Protein AF-R9L3T5-F1 (afdb_monomer_lite)

Sequence (158 aa):
MSDYDNAIFRLATAQEAEPEDYTGEDGLLYCGSCRQPKEAYFPEGKVIFGRDRHPKECDCQRKRRETLEAADREHKHREEVERLKRKGFTDPAMREWNFDNDNGKCPQMEFAREYVEQWGHMKAENHGLLLWGNVGTGKVPDFRRGKRRVQGSKEQVR

Radius of gyration: 27.53 Å; chains: 1; bounding box: 60×40×72 Å

Foldseek 3Di:
DDPVVLVVQCVVFDDPQDPQWDQDPVRFIAHNPQRHTQKDADPPPDDDSNDRIGGDDDPVNVVVVVVVVVVVVVVVVVVVLLVVCVVQDPDPVCSPDDLVPDPCQAVCVVVVVVCVVCVVVCVVVVNDDQDDDDDPRCRDPPPDDDDDDDDDDDDDDD

pLDDT: mean 74.16, std 16.3, range [29.69, 93.94]

Structure (mmCIF, N/CA/C/O backbone):
data_AF-R9L3T5-F1
#
_entry.id   AF-R9L3T5-F1
#
loop_
_atom_site.group_PDB
_atom_site.id
_atom_site.type_symbol
_atom_site.label_atom_id
_atom_site.label_alt_id
_atom_site.label_comp_id
_atom_site.label_asym_id
_atom_site.label_entity_id
_atom_site.label_seq_id
_atom_site.pdbx_PDB_ins_code
_atom_site.Cartn_x
_atom_site.Cartn_y
_atom_site.Cartn_z
_atom_site.occupancy
_atom_site.B_iso_or_equiv
_atom_site.auth_seq_id
_atom_site.auth_comp_id
_atom_site.auth_asym_id
_atom_site.auth_atom_id
_atom_site.pdbx_PDB_model_num
ATOM 1 N N . MET A 1 1 ? -24.864 -26.884 19.976 1.00 53.78 1 MET A N 1
ATOM 2 C CA . MET A 1 1 ? -23.816 -25.972 19.462 1.00 53.78 1 MET A CA 1
ATOM 3 C C . MET A 1 1 ? -22.528 -26.374 20.150 1.00 53.78 1 MET A C 1
ATOM 5 O O . MET A 1 1 ? -22.585 -26.578 21.355 1.00 53.78 1 MET A O 1
ATOM 9 N N . SER A 1 2 ? -21.456 -26.643 19.403 1.00 66.38 2 SER A N 1
ATOM 10 C CA . SER A 1 2 ? -20.261 -27.286 19.963 1.00 66.38 2 SER A CA 1
ATOM 11 C C . SER A 1 2 ? -19.433 -26.301 20.796 1.00 66.38 2 SER A C 1
ATOM 13 O O . SER A 1 2 ? -19.389 -25.108 20.490 1.00 66.38 2 SER A O 1
ATOM 15 N N . ASP A 1 3 ? -18.746 -26.795 21.827 1.00 70.62 3 ASP A N 1
ATOM 16 C CA . ASP A 1 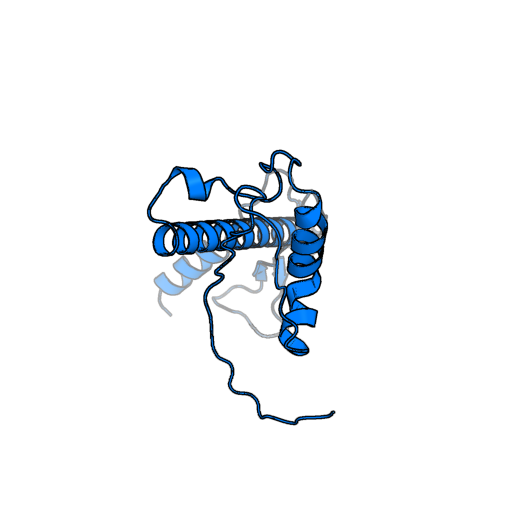3 ? -17.814 -25.988 22.630 1.00 70.62 3 ASP A CA 1
ATOM 17 C C . ASP A 1 3 ? -16.667 -25.405 21.783 1.00 70.62 3 ASP A C 1
ATOM 19 O O . ASP A 1 3 ? -16.136 -24.335 22.092 1.00 70.62 3 ASP A O 1
ATOM 23 N N . TYR A 1 4 ? -16.336 -26.067 20.669 1.00 71.38 4 TYR A N 1
ATOM 24 C CA . TYR A 1 4 ? -15.323 -25.634 19.708 1.00 71.38 4 TYR A CA 1
ATOM 25 C C . TYR A 1 4 ? -15.714 -24.348 18.976 1.00 71.38 4 TYR A C 1
ATOM 27 O O . TYR A 1 4 ? -14.884 -23.448 18.856 1.00 71.38 4 TYR A O 1
ATOM 35 N N . ASP A 1 5 ? -16.974 -24.212 18.552 1.00 66.31 5 ASP A N 1
ATOM 36 C CA . ASP A 1 5 ? -17.450 -22.995 17.877 1.00 66.31 5 ASP A CA 1
ATOM 37 C C . ASP A 1 5 ? -17.356 -21.776 18.809 1.00 66.31 5 ASP A C 1
ATOM 39 O O . ASP A 1 5 ? -16.982 -20.677 18.396 1.00 66.31 5 ASP A O 1
ATOM 43 N N . ASN A 1 6 ? -17.624 -21.985 20.102 1.00 69.44 6 ASN A N 1
ATOM 44 C CA . ASN A 1 6 ? -17.498 -20.949 21.124 1.00 69.44 6 ASN A CA 1
ATOM 45 C C . ASN A 1 6 ? -16.023 -20.585 21.385 1.00 69.44 6 ASN A C 1
ATOM 47 O O . ASN A 1 6 ? -15.687 -19.411 21.531 1.00 69.44 6 ASN A O 1
ATOM 51 N N . ALA A 1 7 ? -15.119 -21.569 21.392 1.00 70.81 7 ALA A N 1
ATOM 52 C CA . ALA A 1 7 ? -13.684 -21.346 21.570 1.00 70.81 7 ALA A CA 1
ATOM 53 C C . ALA A 1 7 ? -13.045 -20.573 20.401 1.00 70.81 7 ALA A C 1
ATOM 55 O O . ALA A 1 7 ? -12.296 -19.625 20.638 1.00 70.81 7 ALA A O 1
ATOM 56 N N . ILE A 1 8 ? -13.379 -20.919 19.152 1.00 72.44 8 ILE A N 1
ATOM 57 C CA . ILE A 1 8 ? -12.894 -20.204 17.961 1.00 72.44 8 ILE A CA 1
ATOM 58 C C . ILE A 1 8 ? -13.403 -18.764 17.955 1.00 72.44 8 ILE A C 1
ATOM 60 O O . ILE A 1 8 ? -12.622 -17.841 17.733 1.00 72.44 8 ILE A O 1
ATOM 64 N N . PHE A 1 9 ? -14.687 -18.554 18.265 1.00 65.31 9 PHE A N 1
ATOM 65 C CA . PHE A 1 9 ? -15.235 -17.207 18.371 1.00 65.31 9 PHE A CA 1
ATOM 66 C C . PHE A 1 9 ? -14.530 -16.411 19.472 1.00 65.31 9 PHE A C 1
ATOM 68 O O . PHE A 1 9 ? -14.145 -15.273 19.236 1.00 65.31 9 PHE A O 1
ATOM 75 N N . ARG A 1 10 ? -14.271 -16.998 20.648 1.00 64.38 10 ARG A N 1
ATOM 76 C CA . ARG A 1 10 ? -13.515 -16.334 21.724 1.00 64.38 10 ARG A CA 1
ATOM 77 C C . ARG A 1 10 ? -12.109 -15.931 21.291 1.00 64.38 10 ARG A C 1
ATOM 79 O O . ARG A 1 10 ? -11.730 -14.804 21.564 1.00 64.38 10 ARG A O 1
ATOM 86 N N . LEU A 1 11 ? -11.373 -16.799 20.602 1.00 66.00 11 LEU A N 1
ATOM 87 C CA . LEU A 1 11 ? -10.025 -16.488 20.112 1.00 66.00 11 LEU A CA 1
ATOM 88 C C . LEU A 1 11 ? -10.035 -15.410 19.022 1.00 66.00 11 LEU A C 1
ATOM 90 O O . LEU A 1 11 ? -9.182 -14.533 19.020 1.00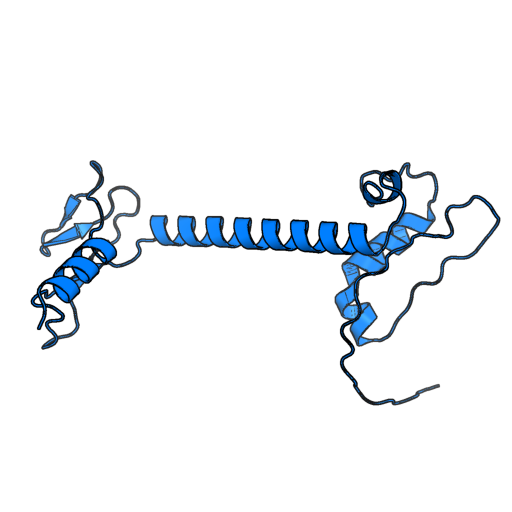 66.00 11 LEU A O 1
ATOM 94 N N . ALA A 1 12 ? -11.015 -15.449 18.119 1.00 61.16 12 ALA A N 1
ATOM 95 C CA . ALA A 1 12 ? -11.156 -14.469 17.044 1.00 61.16 12 ALA A CA 1
ATOM 96 C C . ALA A 1 12 ? -11.720 -13.115 17.513 1.00 61.16 12 ALA A C 1
ATOM 98 O O . ALA A 1 12 ? -11.576 -12.120 16.807 1.00 61.16 12 ALA A O 1
ATOM 99 N N . THR A 1 13 ? -12.391 -13.078 18.672 1.00 57.09 13 THR A N 1
ATOM 100 C CA . THR A 1 13 ? -13.065 -11.879 19.204 1.00 57.09 13 THR A CA 1
ATOM 101 C C . THR A 1 13 ? -12.495 -11.354 20.515 1.00 57.09 13 THR A C 1
ATOM 103 O O . THR A 1 13 ? -12.985 -10.351 21.026 1.00 57.09 13 THR A O 1
ATOM 106 N N . ALA A 1 14 ? -11.476 -12.000 21.079 1.00 58.41 14 ALA A N 1
ATOM 107 C CA . ALA A 1 14 ? -10.757 -11.471 22.225 1.00 58.41 14 ALA A CA 1
ATOM 108 C C . ALA A 1 14 ? -9.914 -10.279 21.764 1.00 58.41 14 ALA A C 1
ATOM 110 O O . ALA A 1 14 ? -8.813 -10.437 21.245 1.00 58.41 14 ALA A O 1
ATOM 111 N N . GLN A 1 15 ? -10.448 -9.076 21.938 1.00 59.38 15 GLN A N 1
ATOM 112 C CA . GLN A 1 15 ? -9.615 -7.887 21.968 1.00 59.38 15 GLN A CA 1
ATOM 113 C C . GLN A 1 15 ? -8.926 -7.869 23.330 1.00 59.38 15 GLN A C 1
ATOM 115 O O . GLN A 1 15 ? -9.588 -7.763 24.362 1.00 59.38 15 GLN A O 1
ATOM 120 N N . GLU A 1 16 ? -7.606 -8.052 23.329 1.00 60.12 16 GLU A N 1
ATOM 121 C CA . GLU A 1 16 ? -6.799 -7.850 24.527 1.00 60.12 16 GLU A CA 1
ATOM 122 C C . GLU A 1 16 ? -7.010 -6.404 24.983 1.00 60.12 16 GLU A C 1
ATOM 124 O O . GLU A 1 16 ? -6.838 -5.459 24.206 1.00 60.12 16 GLU A O 1
ATOM 129 N N . ALA A 1 17 ? -7.498 -6.249 26.214 1.00 61.22 17 ALA A N 1
ATOM 130 C CA . ALA A 1 17 ? -7.622 -4.945 26.835 1.00 61.22 17 ALA A CA 1
ATOM 131 C C . ALA A 1 17 ? -6.203 -4.426 27.061 1.00 61.22 17 ALA A C 1
ATOM 133 O O . ALA A 1 17 ? -5.448 -4.985 27.860 1.00 61.22 17 ALA A O 1
ATOM 134 N N . GLU A 1 18 ? -5.839 -3.388 26.319 1.00 71.81 18 GLU A N 1
ATOM 135 C CA . GLU A 1 18 ? -4.572 -2.703 26.526 1.00 71.81 18 GLU A CA 1
ATOM 136 C C . GLU A 1 18 ? -4.674 -1.896 27.832 1.00 71.81 18 GLU A C 1
ATOM 138 O O . GLU A 1 18 ? -5.768 -1.441 28.183 1.00 71.81 18 GLU A O 1
ATOM 143 N N . PRO A 1 19 ? -3.572 -1.669 28.568 1.00 69.94 19 PRO A N 1
ATOM 144 C CA . PRO A 1 19 ? -3.597 -0.974 29.865 1.00 69.94 19 PRO A CA 1
ATOM 145 C C . PRO A 1 19 ? -4.134 0.468 29.795 1.00 69.94 19 PRO A C 1
ATOM 147 O O . PRO A 1 19 ? -4.445 1.075 30.815 1.00 69.94 19 PRO A O 1
ATOM 150 N N . GLU A 1 20 ? -4.227 1.015 28.589 1.00 76.88 20 GLU A N 1
ATOM 151 C CA . GLU A 1 20 ? -4.736 2.344 28.266 1.00 76.88 20 GLU A CA 1
ATOM 152 C C . GLU A 1 20 ? -6.218 2.362 27.858 1.00 76.88 20 GLU A C 1
ATOM 154 O O . GLU A 1 20 ? -6.806 3.435 27.735 1.00 76.88 20 GLU A O 1
ATOM 159 N N . ASP A 1 21 ? -6.849 1.203 27.676 1.00 83.50 21 ASP A N 1
ATOM 160 C CA . ASP A 1 21 ? -8.279 1.116 27.395 1.00 83.50 21 ASP A CA 1
ATOM 161 C C . ASP A 1 21 ? -9.126 1.336 28.652 1.00 83.50 21 ASP A C 1
ATOM 163 O O . ASP A 1 21 ? -8.738 0.992 29.769 1.00 83.50 21 ASP A O 1
ATOM 167 N N . TYR A 1 22 ? -10.323 1.891 28.465 1.00 83.81 22 TYR A N 1
ATOM 168 C CA . TYR A 1 22 ? -11.265 2.134 29.555 1.00 83.81 22 TYR A CA 1
ATOM 169 C C . TYR A 1 22 ? -12.670 1.668 29.180 1.00 83.81 22 TYR A C 1
ATOM 171 O O . TYR A 1 22 ? -13.077 1.724 28.020 1.00 83.81 22 TYR A O 1
ATOM 179 N N . THR A 1 23 ? -13.432 1.219 30.173 1.00 86.50 23 THR A N 1
ATOM 180 C CA . THR A 1 23 ? -14.845 0.865 29.995 1.00 86.50 23 THR A CA 1
ATOM 181 C C . THR A 1 23 ? -15.701 2.109 30.208 1.00 86.50 23 THR A C 1
ATOM 183 O O . THR A 1 23 ? -15.573 2.776 31.234 1.00 86.50 23 THR A O 1
ATOM 186 N N . GLY A 1 24 ? -16.548 2.444 29.235 1.00 85.06 24 GLY A N 1
ATOM 187 C CA . GLY A 1 24 ? -17.477 3.572 29.343 1.00 85.06 24 GLY A CA 1
ATOM 188 C C . GLY A 1 24 ? -18.702 3.247 30.203 1.00 85.06 24 GLY A C 1
ATOM 189 O O . GLY A 1 24 ? -18.954 2.087 30.528 1.00 85.06 24 GLY A O 1
ATOM 190 N N . GLU A 1 25 ? -19.504 4.267 30.521 1.00 81.81 25 GLU A N 1
ATOM 191 C CA . GLU A 1 25 ? -20.773 4.116 31.262 1.00 81.81 25 GLU A CA 1
ATOM 192 C C . GLU A 1 25 ? -21.766 3.180 30.544 1.00 81.81 25 GLU A C 1
ATOM 194 O O . GLU A 1 25 ? -22.563 2.504 31.189 1.00 81.81 25 GLU A O 1
ATOM 199 N N . ASP A 1 26 ? -21.639 3.054 29.219 1.00 81.50 26 ASP A N 1
ATOM 200 C CA . ASP A 1 26 ? -22.436 2.166 28.361 1.00 81.50 26 ASP A CA 1
ATOM 201 C C . ASP A 1 26 ? -22.059 0.671 28.477 1.00 81.50 26 ASP A C 1
ATOM 203 O O . ASP A 1 26 ? -22.633 -0.175 27.784 1.00 81.50 26 ASP A O 1
ATOM 207 N N . GLY A 1 27 ? -21.040 0.328 29.277 1.00 82.56 27 GLY A N 1
ATOM 208 C CA . GLY A 1 27 ? -20.528 -1.041 29.427 1.00 82.56 27 GLY A CA 1
ATOM 209 C C . GLY A 1 27 ? -19.704 -1.564 28.239 1.00 82.56 27 GLY A C 1
ATOM 210 O O . GLY A 1 27 ? -19.396 -2.758 28.190 1.00 82.56 27 GLY A O 1
ATOM 211 N N . LEU A 1 28 ? -19.350 -0.690 27.287 1.00 85.19 28 LEU A N 1
ATOM 212 C CA . LEU A 1 28 ? -18.491 -0.987 26.134 1.00 85.19 28 LEU A CA 1
ATOM 213 C C . LEU A 1 28 ? -17.031 -0.617 26.416 1.00 85.19 28 LEU A C 1
ATOM 215 O O . LEU A 1 28 ? -16.756 0.381 27.090 1.00 85.19 28 LEU A O 1
ATOM 219 N N . LEU A 1 29 ? -16.098 -1.386 25.850 1.00 85.38 29 LEU A N 1
ATOM 220 C CA . LEU A 1 29 ? -14.674 -1.055 25.876 1.00 85.38 29 LEU A CA 1
ATOM 221 C C . LEU A 1 29 ? -14.350 0.075 24.886 1.00 85.38 29 LEU A C 1
ATOM 223 O O . LEU A 1 29 ? -14.691 -0.002 23.703 1.00 85.38 29 LEU A O 1
ATOM 227 N N . TYR A 1 30 ? -13.639 1.101 25.347 1.00 85.75 30 TYR A N 1
ATOM 228 C CA . TYR A 1 30 ? -13.160 2.225 24.546 1.00 85.75 30 TYR A CA 1
ATOM 229 C C . TYR A 1 30 ? -11.636 2.241 24.474 1.00 85.75 30 TYR A C 1
ATOM 231 O O . TYR A 1 30 ? -10.933 1.913 25.427 1.00 85.75 30 TYR A O 1
ATOM 239 N N . CYS A 1 31 ? -11.119 2.663 23.322 1.00 87.00 31 CYS A N 1
ATOM 240 C CA . CYS A 1 31 ? -9.685 2.812 23.120 1.00 87.00 31 CYS A CA 1
ATOM 241 C C . CYS A 1 31 ? -9.138 4.043 23.854 1.00 87.00 31 CYS A C 1
ATOM 243 O O . CYS A 1 31 ? -9.620 5.152 23.619 1.00 87.00 31 CYS A O 1
ATOM 245 N N . GLY A 1 32 ? -8.064 3.890 24.633 1.00 84.00 32 GLY A N 1
ATOM 246 C CA . GLY A 1 32 ? -7.393 5.015 25.304 1.00 84.00 32 GLY A CA 1
ATOM 247 C C . GLY A 1 32 ? -6.862 6.105 24.374 1.00 84.00 32 GLY A C 1
ATOM 248 O O . GLY A 1 32 ? -6.881 7.287 24.710 1.00 84.00 32 GLY A O 1
ATOM 249 N N . SER A 1 33 ? -6.419 5.714 23.175 1.00 85.31 33 SER A N 1
ATOM 250 C CA . SER A 1 33 ? -5.782 6.617 22.211 1.00 85.31 33 SER A CA 1
ATOM 251 C C . SER A 1 33 ? -6.795 7.397 21.365 1.00 85.31 33 SER A C 1
ATOM 253 O O . SER A 1 33 ? -6.758 8.626 21.331 1.00 85.31 33 SER A O 1
ATOM 255 N N . CYS A 1 34 ? -7.727 6.709 20.692 1.00 86.19 34 CYS A N 1
ATOM 256 C CA . CYS A 1 34 ? -8.697 7.356 19.798 1.00 86.19 34 CYS A CA 1
ATOM 257 C C . CYS A 1 34 ? -10.079 7.599 20.425 1.00 86.19 34 CYS A C 1
ATOM 259 O O . CYS A 1 34 ? -10.933 8.186 19.764 1.00 86.19 34 CYS A O 1
ATOM 261 N N . ARG A 1 35 ? -10.316 7.147 21.668 1.00 84.62 35 ARG A N 1
ATOM 262 C CA . ARG A 1 35 ? -11.597 7.256 22.401 1.00 84.62 35 ARG A CA 1
ATOM 263 C C . ARG A 1 35 ? -12.811 6.712 21.649 1.00 84.62 35 ARG A C 1
ATOM 265 O O . ARG A 1 35 ? -13.947 7.080 21.930 1.00 84.62 35 ARG A O 1
ATOM 272 N N . GLN A 1 36 ? -12.581 5.828 20.686 1.00 86.62 36 GLN A N 1
ATOM 273 C CA . GLN A 1 36 ? -13.642 5.139 19.968 1.00 86.62 36 GLN A CA 1
ATOM 274 C C . GLN A 1 36 ? -13.958 3.794 20.614 1.00 86.62 36 GLN A C 1
ATOM 276 O O . GLN A 1 36 ? -13.055 3.162 21.177 1.00 86.62 36 GLN A O 1
ATOM 281 N N . PRO A 1 37 ? -15.212 3.332 20.486 1.00 86.88 37 PRO A N 1
ATOM 282 C CA . PRO A 1 37 ? -15.611 2.037 21.003 1.00 86.88 37 PRO A CA 1
ATOM 283 C C . PRO A 1 37 ? -14.899 0.919 20.230 1.00 86.88 37 PRO A C 1
ATOM 285 O O . PRO A 1 37 ? -14.968 0.857 18.997 1.00 86.88 37 PRO A O 1
ATOM 288 N N . LYS A 1 38 ? -14.215 0.047 20.974 1.00 85.69 38 LYS A N 1
ATOM 289 C CA . LYS A 1 38 ? -13.642 -1.225 20.511 1.00 85.69 38 LYS A CA 1
ATOM 290 C C . LYS A 1 38 ? -14.691 -2.334 20.467 1.00 85.69 38 LYS A C 1
ATOM 292 O O . LYS A 1 38 ? -14.483 -3.341 19.808 1.00 85.69 38 LYS A O 1
ATOM 297 N N . GLU A 1 39 ? -15.837 -2.140 21.106 1.00 85.25 39 GLU A N 1
ATOM 298 C CA . GLU A 1 39 ? -16.954 -3.081 21.093 1.00 85.25 39 GLU A CA 1
ATOM 299 C C . GLU A 1 39 ? -18.236 -2.386 20.635 1.00 85.25 39 GLU A C 1
ATOM 301 O O . GLU A 1 39 ? -18.423 -1.189 20.846 1.00 85.25 39 GLU A O 1
ATOM 306 N N . ALA A 1 40 ? -19.137 -3.129 20.007 1.00 86.12 40 ALA A N 1
ATOM 307 C CA . ALA A 1 40 ? -20.467 -2.653 19.658 1.00 86.12 40 ALA A CA 1
ATOM 308 C C . ALA A 1 40 ? -21.516 -3.708 20.009 1.00 86.12 40 ALA A C 1
ATOM 310 O O . ALA A 1 40 ? -21.256 -4.911 19.931 1.00 86.12 40 ALA A O 1
ATOM 311 N N . TYR A 1 41 ? -22.710 -3.255 20.381 1.00 84.00 41 TYR A N 1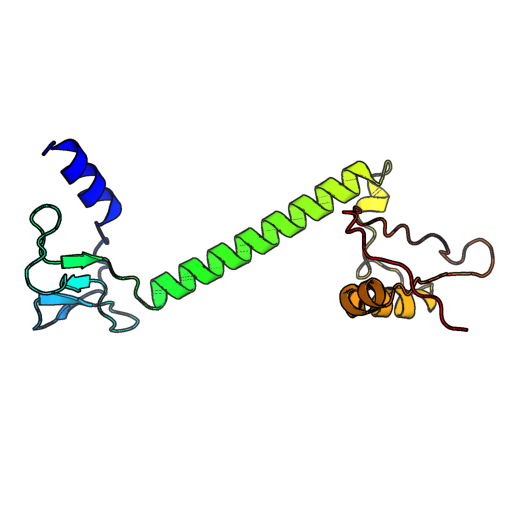
ATOM 312 C CA . TYR A 1 41 ? -23.856 -4.138 20.564 1.00 84.00 41 TYR A CA 1
ATOM 313 C C . TYR A 1 41 ? -24.366 -4.651 19.216 1.00 84.00 41 TYR A C 1
ATOM 315 O O . TYR A 1 41 ? -24.359 -3.933 18.212 1.00 84.00 41 TYR A O 1
ATOM 323 N N . PHE A 1 42 ? -24.844 -5.893 19.200 1.00 83.31 42 PHE A N 1
ATOM 324 C CA . PHE A 1 42 ? -25.630 -6.389 18.079 1.00 83.31 42 PHE A CA 1
ATOM 325 C C . PHE A 1 42 ? -26.967 -5.632 17.978 1.00 83.31 42 PHE A C 1
ATOM 327 O O . PHE A 1 42 ? -27.493 -5.167 18.991 1.00 83.31 42 PHE A O 1
ATOM 334 N N . PRO A 1 43 ? -27.552 -5.514 16.772 1.00 81.56 43 PRO A N 1
ATOM 335 C CA . PRO A 1 43 ? -28.894 -4.958 16.617 1.00 81.56 43 PRO A CA 1
ATOM 336 C C . PRO A 1 43 ? -29.930 -5.765 17.419 1.00 81.56 43 PRO A C 1
ATOM 338 O O . PRO A 1 43 ? -29.784 -6.981 17.585 1.00 81.56 43 PRO A O 1
ATOM 341 N N . GLU A 1 44 ? -30.974 -5.078 17.896 1.00 76.12 44 GLU A N 1
ATOM 342 C CA . GLU A 1 44 ? -31.981 -5.602 18.830 1.00 76.12 44 GLU A CA 1
ATOM 343 C C . GLU A 1 44 ? -32.495 -7.000 18.437 1.00 76.12 44 GLU A C 1
ATOM 345 O O . GLU A 1 44 ? -32.903 -7.251 17.301 1.00 76.12 44 GLU A O 1
ATOM 350 N N . GLY A 1 45 ? -32.452 -7.933 19.396 1.00 67.62 45 GLY A N 1
ATOM 351 C CA . GLY A 1 45 ? -32.947 -9.304 19.235 1.00 67.62 45 GLY A CA 1
ATOM 352 C C . GLY A 1 45 ? -31.944 -10.322 18.674 1.00 67.62 45 GLY A C 1
ATOM 353 O O . GLY A 1 45 ? -32.299 -11.494 18.548 1.00 67.62 45 GLY A O 1
ATOM 354 N N . LYS A 1 46 ? -30.697 -9.934 18.363 1.00 70.75 46 LYS A N 1
ATOM 355 C CA . LYS A 1 46 ? -29.651 -10.872 17.913 1.00 70.75 46 LYS A CA 1
ATOM 356 C C . LYS A 1 46 ? -28.597 -11.111 18.988 1.00 70.75 46 LYS A C 1
ATOM 358 O O . LYS A 1 46 ? -27.708 -10.298 19.194 1.00 70.75 46 LYS A O 1
ATOM 363 N N . VAL A 1 47 ? -28.659 -12.281 19.616 1.00 72.56 47 VAL A N 1
ATOM 364 C CA . VAL A 1 47 ? -27.582 -12.804 20.463 1.00 72.56 47 VAL A CA 1
ATOM 365 C C . VAL A 1 47 ? -26.822 -13.836 19.644 1.00 72.56 47 VAL A C 1
ATOM 367 O O . VAL A 1 47 ? -27.355 -14.900 19.326 1.00 72.56 47 VAL A O 1
ATOM 370 N N . ILE A 1 48 ? -25.585 -13.521 19.270 1.00 67.62 48 ILE A N 1
ATOM 371 C CA . ILE A 1 48 ? -24.743 -14.432 18.492 1.00 67.62 48 ILE A CA 1
ATOM 372 C C . ILE A 1 48 ? -23.763 -15.092 19.466 1.00 67.62 48 ILE A C 1
ATOM 374 O O . ILE A 1 48 ? -23.073 -14.415 20.221 1.00 67.62 48 ILE A O 1
ATOM 378 N N . PHE A 1 49 ? -23.745 -16.428 19.507 1.00 68.56 49 PHE A N 1
ATOM 379 C CA . PHE A 1 49 ? -22.915 -17.221 20.434 1.00 68.56 49 PHE A CA 1
ATOM 380 C C . PHE A 1 49 ? -23.121 -16.917 21.933 1.00 68.56 49 PHE A C 1
ATOM 382 O O . PHE A 1 49 ? -22.198 -17.058 22.733 1.00 68.56 49 PHE A O 1
ATOM 389 N N . GLY A 1 50 ? -24.332 -16.514 22.334 1.00 71.88 50 GLY A N 1
ATOM 390 C CA . GLY A 1 50 ? -24.620 -16.164 23.733 1.00 71.88 50 GLY A CA 1
ATOM 391 C C . GLY A 1 50 ? -24.000 -14.834 24.180 1.00 71.88 50 GLY A C 1
ATOM 392 O O . GLY A 1 50 ? -23.974 -14.557 25.375 1.00 71.88 50 GLY A O 1
ATOM 393 N N . ARG A 1 51 ? -23.492 -14.024 23.239 1.00 71.88 51 ARG A N 1
ATOM 394 C CA . ARG A 1 51 ? -22.977 -12.673 23.475 1.00 71.88 51 ARG A CA 1
ATOM 395 C C . ARG A 1 51 ? -23.856 -11.639 22.777 1.00 71.88 51 ARG A C 1
ATOM 397 O O . ARG A 1 51 ? -24.336 -11.848 21.664 1.00 71.88 51 ARG A O 1
ATOM 404 N N . ASP A 1 52 ? -24.049 -10.524 23.462 1.00 79.12 52 ASP A N 1
ATOM 405 C CA . ASP A 1 52 ? -24.774 -9.333 23.018 1.00 79.12 52 ASP A CA 1
ATOM 406 C C . ASP A 1 52 ? -23.862 -8.298 22.335 1.00 79.12 52 ASP A C 1
ATOM 408 O O . ASP A 1 52 ? -24.346 -7.385 21.667 1.00 79.12 52 ASP A O 1
ATOM 412 N N . ARG A 1 53 ? -22.542 -8.466 22.470 1.00 80.62 53 ARG A N 1
ATOM 413 C CA . ARG A 1 53 ? -21.502 -7.557 21.976 1.00 80.62 53 ARG A CA 1
ATOM 414 C C . ARG A 1 53 ? -20.556 -8.246 20.997 1.00 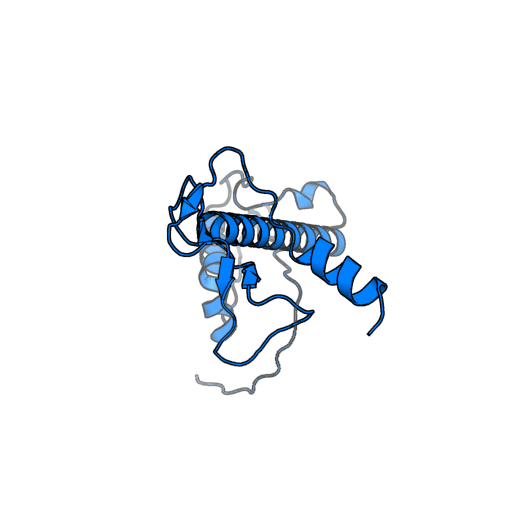80.62 53 ARG A C 1
ATOM 416 O O . ARG A 1 53 ? -20.269 -9.439 21.130 1.00 80.62 53 ARG A O 1
ATOM 423 N N . HIS A 1 54 ? -20.039 -7.474 20.044 1.00 80.62 54 HIS A N 1
ATOM 424 C CA . HIS A 1 54 ? -18.992 -7.896 19.119 1.00 80.62 54 HIS A CA 1
ATOM 425 C C . HIS A 1 54 ? -17.838 -6.887 19.043 1.00 80.62 54 HIS A C 1
ATOM 427 O O . HIS A 1 54 ? -18.060 -5.683 19.203 1.00 80.62 54 HIS A O 1
ATOM 433 N N . PRO A 1 55 ? -16.616 -7.354 18.731 1.00 81.31 55 PRO A N 1
ATOM 434 C CA . PRO A 1 55 ? -15.483 -6.489 18.434 1.00 81.31 55 PRO A CA 1
ATOM 435 C C . PRO A 1 55 ? -15.765 -5.559 17.265 1.00 81.31 55 PRO A C 1
ATOM 437 O O . PRO A 1 55 ? -16.355 -5.950 16.252 1.00 81.31 55 PRO A O 1
ATOM 440 N N . LYS A 1 56 ? -15.277 -4.335 17.383 1.00 84.44 56 LYS A N 1
ATOM 441 C CA . LYS A 1 56 ? -15.287 -3.309 16.354 1.00 84.44 56 LYS A CA 1
ATOM 442 C C . LYS A 1 56 ? -13.867 -2.778 16.196 1.00 84.44 56 LYS A C 1
ATOM 444 O O . LYS A 1 56 ? -13.172 -2.498 17.170 1.00 84.44 56 LYS A O 1
ATOM 449 N N . GLU A 1 57 ? -13.429 -2.623 14.951 1.00 83.19 57 GLU A N 1
ATOM 450 C CA . GLU A 1 57 ? -12.150 -1.974 14.668 1.00 83.19 57 GLU A CA 1
ATOM 451 C C . GLU A 1 57 ? -12.235 -0.489 15.044 1.00 83.19 57 GLU A C 1
ATOM 453 O O . GLU A 1 57 ? -13.034 0.265 14.477 1.00 83.19 57 GLU A O 1
ATOM 458 N N . CYS A 1 58 ? -11.388 -0.064 15.982 1.00 87.69 58 CYS A N 1
ATOM 459 C CA . CYS A 1 58 ? -11.152 1.354 16.231 1.00 87.69 58 CYS A CA 1
ATOM 460 C C . CYS A 1 58 ? -10.265 1.956 15.127 1.00 87.69 58 CYS A C 1
ATOM 462 O O . CYS A 1 58 ? -9.573 1.235 14.402 1.00 87.69 58 CYS A O 1
ATOM 464 N N . ASP A 1 59 ? -10.215 3.284 15.023 1.00 87.81 59 ASP A N 1
ATOM 465 C CA . ASP A 1 59 ? -9.400 3.970 14.012 1.00 87.81 59 ASP A CA 1
ATOM 466 C C . ASP A 1 59 ? -7.907 3.627 14.098 1.00 87.81 59 ASP A C 1
ATOM 468 O O . ASP A 1 59 ? -7.236 3.576 13.068 1.00 87.81 59 ASP A O 1
ATOM 472 N N . CYS A 1 60 ? -7.369 3.339 15.289 1.00 86.31 60 CYS A N 1
ATOM 473 C CA . CYS A 1 60 ? -5.975 2.905 15.430 1.00 86.31 60 CYS A CA 1
ATOM 474 C C . CYS A 1 60 ? -5.736 1.536 14.776 1.00 86.31 60 CYS A C 1
ATOM 476 O O . CYS A 1 60 ? -4.750 1.356 14.061 1.00 86.31 60 CYS A O 1
ATOM 478 N N . GLN A 1 61 ? -6.651 0.583 14.977 1.00 85.31 61 GLN A N 1
ATOM 479 C CA . GLN A 1 61 ? -6.571 -0.738 14.347 1.00 85.31 61 GLN A CA 1
ATOM 480 C C . GLN A 1 61 ? -6.790 -0.645 12.838 1.00 85.31 61 GLN A C 1
ATOM 482 O O . GLN A 1 61 ? -6.036 -1.254 12.082 1.00 85.31 61 GLN A O 1
ATOM 487 N N . ARG A 1 62 ? -7.745 0.182 12.396 1.00 88.50 62 ARG A N 1
ATOM 488 C CA . ARG A 1 62 ? -7.977 0.455 10.975 1.00 88.50 62 ARG A CA 1
ATOM 489 C C . ARG A 1 62 ? -6.719 0.996 10.302 1.00 88.50 62 ARG A C 1
ATOM 491 O O . ARG A 1 62 ? -6.271 0.425 9.315 1.00 88.50 62 ARG A O 1
ATOM 498 N N . LYS A 1 63 ? -6.103 2.037 10.873 1.00 90.81 63 LYS A N 1
ATOM 499 C CA . LYS A 1 63 ? -4.853 2.613 10.353 1.00 90.81 63 LYS A CA 1
ATOM 500 C C . LYS A 1 63 ? -3.735 1.577 10.299 1.00 90.81 63 LYS A C 1
ATOM 502 O O . LYS A 1 63 ? -3.037 1.500 9.297 1.00 90.81 63 LYS A O 1
ATOM 507 N N . ARG A 1 64 ? -3.577 0.756 11.344 1.00 89.69 64 ARG A N 1
ATOM 508 C CA . ARG A 1 64 ? -2.577 -0.323 11.367 1.00 89.69 64 ARG A CA 1
ATOM 509 C C . ARG A 1 64 ? -2.828 -1.361 10.272 1.00 89.69 64 ARG A C 1
ATOM 511 O O . ARG A 1 64 ? -1.885 -1.805 9.628 1.00 89.69 64 ARG A O 1
ATOM 518 N N . ARG A 1 65 ? -4.081 -1.754 10.051 1.00 89.00 65 ARG A N 1
ATOM 519 C CA . ARG A 1 65 ? -4.443 -2.679 8.974 1.00 89.00 65 ARG A CA 1
ATOM 520 C C . ARG A 1 65 ? -4.133 -2.066 7.611 1.00 89.00 65 ARG A C 1
ATOM 522 O O . ARG A 1 65 ? -3.468 -2.701 6.804 1.00 89.00 65 ARG A O 1
ATOM 529 N N . GLU A 1 66 ? -4.536 -0.821 7.387 1.00 92.44 66 GLU A N 1
ATOM 530 C CA . GLU A 1 66 ? -4.271 -0.095 6.142 1.00 92.44 66 GLU A CA 1
ATOM 531 C C . GLU A 1 66 ? -2.769 0.055 5.859 1.00 92.44 66 GLU A C 1
ATOM 533 O O . GLU A 1 66 ? -2.345 -0.144 4.719 1.00 92.44 66 GLU A O 1
ATOM 538 N N . THR A 1 67 ? -1.948 0.355 6.874 1.00 93.06 67 THR A N 1
ATOM 539 C CA . THR A 1 67 ? -0.491 0.465 6.704 1.00 93.06 67 THR A CA 1
ATOM 540 C C . THR A 1 67 ? 0.159 -0.882 6.405 1.00 93.06 67 THR A C 1
ATOM 542 O O . THR A 1 67 ? 1.002 -0.960 5.512 1.00 93.06 67 THR A O 1
ATOM 545 N N . LEU A 1 68 ? -0.259 -1.953 7.087 1.00 93.19 68 LEU A N 1
ATOM 546 C CA . LEU A 1 68 ? 0.215 -3.312 6.813 1.00 93.19 68 LEU A CA 1
ATOM 547 C C . LEU A 1 68 ? -0.192 -3.783 5.413 1.00 93.19 68 LEU A C 1
ATOM 549 O O . LEU A 1 68 ? 0.637 -4.315 4.680 1.00 93.19 68 LEU A O 1
ATOM 553 N N . GLU A 1 69 ? -1.440 -3.547 5.010 1.00 93.06 69 GLU A N 1
ATOM 554 C CA . GLU A 1 69 ? -1.921 -3.867 3.665 1.00 93.06 69 GLU A CA 1
ATOM 555 C C . GLU A 1 69 ? -1.172 -3.067 2.589 1.00 93.06 69 GLU A C 1
ATOM 557 O O . GLU A 1 69 ? -0.865 -3.601 1.524 1.00 93.06 69 GLU A O 1
ATOM 562 N N . ALA A 1 70 ? -0.864 -1.790 2.838 1.00 93.94 70 ALA A N 1
ATOM 563 C CA . ALA A 1 70 ? -0.071 -0.979 1.920 1.00 93.94 70 ALA A CA 1
ATOM 564 C C . ALA A 1 70 ? 1.363 -1.512 1.777 1.00 93.94 70 ALA A C 1
ATOM 566 O O . ALA A 1 70 ? 1.837 -1.661 0.650 1.00 93.94 70 ALA A O 1
ATOM 567 N N . ALA A 1 71 ? 2.010 -1.863 2.891 1.00 93.69 71 ALA A N 1
ATOM 568 C CA . ALA A 1 71 ? 3.346 -2.452 2.895 1.00 93.69 71 ALA A CA 1
ATOM 569 C C . ALA A 1 71 ? 3.380 -3.818 2.186 1.00 93.69 71 ALA A C 1
ATOM 571 O O . ALA A 1 71 ? 4.277 -4.076 1.386 1.00 93.69 71 ALA A O 1
ATOM 572 N N . ASP A 1 72 ? 2.379 -4.674 2.409 1.00 93.81 72 ASP A N 1
ATOM 573 C CA . ASP A 1 72 ? 2.254 -5.970 1.730 1.00 93.81 72 ASP A CA 1
ATOM 574 C C . ASP A 1 72 ? 2.038 -5.806 0.217 1.00 93.81 72 ASP A C 1
ATOM 576 O O . ASP A 1 72 ? 2.668 -6.499 -0.586 1.00 93.81 72 ASP A O 1
ATOM 580 N N . ARG A 1 73 ? 1.206 -4.842 -0.205 1.00 91.94 73 ARG A N 1
ATOM 581 C CA . ARG A 1 73 ? 1.041 -4.510 -1.631 1.00 91.94 73 ARG A CA 1
ATOM 582 C C . ARG A 1 73 ? 2.358 -4.069 -2.264 1.00 91.94 73 ARG A C 1
ATOM 584 O O . ARG A 1 73 ? 2.670 -4.505 -3.374 1.00 91.94 73 ARG A O 1
ATOM 591 N N . GLU A 1 74 ? 3.123 -3.226 -1.578 1.00 90.62 74 GLU A N 1
ATOM 592 C CA . GLU A 1 74 ? 4.426 -2.768 -2.061 1.00 90.62 74 GLU A CA 1
ATOM 593 C C . GLU A 1 74 ? 5.438 -3.921 -2.140 1.00 90.62 74 GLU A C 1
ATOM 595 O O . GLU A 1 74 ? 6.126 -4.077 -3.152 1.00 90.62 74 GLU A O 1
ATOM 600 N N . HIS A 1 75 ? 5.482 -4.773 -1.114 1.00 92.88 75 HIS A N 1
ATOM 601 C CA . HIS A 1 75 ? 6.337 -5.955 -1.077 1.00 92.88 75 HIS A CA 1
ATOM 602 C C . HIS A 1 75 ? 6.039 -6.896 -2.247 1.00 92.88 75 HIS A C 1
ATOM 604 O O . HIS A 1 75 ? 6.929 -7.202 -3.041 1.00 92.88 75 HIS A O 1
ATOM 610 N N . LYS A 1 76 ? 4.767 -7.267 -2.434 1.00 93.69 76 LYS A N 1
ATOM 611 C CA . LYS A 1 76 ? 4.322 -8.115 -3.550 1.00 93.69 76 LYS A CA 1
ATOM 612 C C . LYS A 1 76 ? 4.653 -7.506 -4.907 1.00 93.69 76 LYS A C 1
ATOM 614 O O . LYS A 1 76 ? 5.038 -8.222 -5.831 1.00 93.69 76 LYS A O 1
ATOM 619 N N . HIS A 1 77 ? 4.512 -6.186 -5.048 1.00 90.56 77 HIS A N 1
ATOM 620 C CA . HIS A 1 77 ? 4.902 -5.498 -6.275 1.00 90.56 77 HIS A CA 1
ATOM 621 C C . HIS A 1 77 ? 6.404 -5.641 -6.544 1.00 90.56 77 HIS A C 1
ATOM 623 O O . HIS A 1 77 ? 6.802 -5.980 -7.660 1.00 90.56 77 HIS A O 1
ATOM 629 N N . ARG A 1 78 ? 7.234 -5.420 -5.522 1.00 87.94 78 ARG A N 1
ATOM 630 C CA . ARG A 1 78 ? 8.694 -5.525 -5.609 1.00 87.94 78 ARG A CA 1
ATOM 631 C C . ARG A 1 78 ? 9.142 -6.940 -5.970 1.00 87.94 78 ARG A C 1
ATOM 633 O O . ARG A 1 78 ? 9.949 -7.099 -6.884 1.00 87.94 78 ARG A O 1
ATOM 640 N N . GLU A 1 79 ? 8.570 -7.950 -5.322 1.00 90.69 79 GLU A N 1
ATOM 641 C CA . GLU A 1 79 ? 8.828 -9.360 -5.629 1.00 90.69 79 GLU A CA 1
ATOM 642 C C . GLU A 1 79 ? 8.435 -9.711 -7.065 1.00 90.69 79 GLU A C 1
ATOM 644 O O . GLU A 1 79 ? 9.189 -10.373 -7.778 1.00 90.69 79 GLU A O 1
ATOM 649 N N . GLU A 1 80 ? 7.280 -9.236 -7.535 1.00 89.94 80 GLU A N 1
ATOM 650 C CA . GLU A 1 80 ? 6.839 -9.475 -8.909 1.00 89.94 80 GLU A CA 1
ATOM 651 C C . GLU A 1 80 ? 7.780 -8.812 -9.925 1.00 89.94 80 GLU A C 1
ATOM 653 O O . GLU A 1 80 ? 8.132 -9.424 -10.939 1.00 89.94 80 GLU A O 1
ATOM 658 N N . VAL A 1 81 ? 8.243 -7.588 -9.651 1.00 87.31 81 VAL A N 1
ATOM 659 C CA . VAL A 1 81 ? 9.247 -6.904 -10.478 1.00 87.31 81 VAL A CA 1
ATOM 660 C C . VAL A 1 81 ? 10.550 -7.699 -10.515 1.00 87.31 81 VAL A C 1
ATOM 662 O O . VAL A 1 81 ? 11.090 -7.924 -11.599 1.00 87.31 81 VAL A O 1
ATOM 665 N N . GLU A 1 82 ? 11.045 -8.175 -9.373 1.00 86.31 82 GLU A N 1
ATOM 666 C CA . GLU A 1 82 ? 12.267 -8.980 -9.311 1.00 86.31 82 GLU A CA 1
ATOM 667 C C . GLU A 1 82 ? 12.104 -10.312 -10.058 1.00 86.31 82 GLU A C 1
ATOM 669 O O . GLU A 1 82 ? 12.964 -10.709 -10.851 1.00 86.31 82 GLU A O 1
ATOM 674 N N . ARG A 1 83 ? 10.955 -10.975 -9.891 1.00 89.56 83 ARG A N 1
ATOM 675 C CA . ARG A 1 83 ? 10.609 -12.212 -10.597 1.00 89.56 83 ARG A CA 1
ATOM 676 C C . ARG A 1 83 ? 10.587 -12.006 -12.110 1.00 89.56 83 ARG A C 1
ATOM 678 O O . ARG A 1 83 ? 11.024 -12.885 -12.857 1.00 89.56 83 ARG A O 1
ATOM 685 N N . LEU A 1 84 ? 10.064 -10.874 -12.583 1.00 87.81 84 LEU A N 1
ATOM 686 C CA . LEU A 1 84 ? 10.080 -10.509 -13.999 1.00 87.81 84 LEU A CA 1
ATOM 687 C C . LEU A 1 84 ? 11.502 -10.211 -14.484 1.00 87.81 84 LEU A C 1
ATOM 689 O O . LEU A 1 84 ? 11.893 -10.747 -15.520 1.00 87.81 84 LEU A O 1
ATOM 693 N N . LYS A 1 85 ? 12.300 -9.457 -13.716 1.00 84.56 85 LYS A N 1
ATOM 694 C CA . LYS A 1 85 ? 13.717 -9.194 -14.023 1.00 84.56 85 LYS A CA 1
ATOM 695 C C . LYS A 1 85 ? 14.520 -10.488 -14.139 1.00 84.56 85 LYS A C 1
ATOM 697 O O . LYS A 1 85 ? 15.269 -10.653 -15.092 1.00 84.56 85 LYS A O 1
ATOM 702 N N . ARG A 1 86 ? 14.312 -11.448 -13.234 1.00 84.31 86 ARG A N 1
ATOM 703 C CA . ARG A 1 86 ? 14.976 -12.762 -13.269 1.00 84.31 86 ARG A CA 1
ATOM 704 C C . ARG A 1 86 ? 14.621 -13.577 -14.516 1.00 84.31 86 ARG A C 1
ATOM 706 O O . ARG A 1 86 ? 15.451 -14.338 -14.993 1.00 84.31 86 ARG A O 1
ATOM 713 N N . LYS A 1 87 ? 13.395 -13.436 -15.031 1.00 85.50 87 LYS A N 1
ATOM 714 C CA . LYS A 1 87 ? 12.963 -14.094 -16.276 1.00 85.50 87 LYS A CA 1
ATOM 715 C C . LYS A 1 87 ? 13.455 -13.373 -17.533 1.00 85.50 87 LYS A C 1
ATOM 717 O O . LYS A 1 87 ? 13.669 -14.033 -18.542 1.00 85.50 87 LYS A O 1
ATOM 722 N N . GLY A 1 88 ? 13.558 -12.045 -17.492 1.00 80.50 88 GLY A N 1
ATOM 723 C CA . GLY A 1 88 ? 13.946 -11.219 -18.637 1.00 80.50 88 GLY A CA 1
ATOM 724 C C . GLY A 1 88 ? 15.456 -11.118 -18.844 1.00 80.50 88 GLY A C 1
ATOM 725 O O . GLY A 1 88 ? 15.907 -11.136 -19.983 1.00 80.50 88 GLY A O 1
ATOM 726 N N . PHE A 1 89 ? 16.229 -11.068 -17.757 1.00 80.12 89 PHE A N 1
ATOM 727 C CA . PHE A 1 89 ? 17.667 -10.816 -17.790 1.00 80.12 89 PHE A CA 1
ATOM 728 C C . PHE A 1 89 ? 18.480 -12.035 -17.363 1.00 80.12 89 PHE A C 1
ATOM 730 O O . PHE A 1 89 ? 18.314 -12.564 -16.259 1.00 80.12 89 PHE A O 1
ATOM 737 N N . THR A 1 90 ? 19.413 -12.438 -18.226 1.00 77.25 90 THR A N 1
ATOM 738 C CA . THR A 1 90 ? 20.386 -13.498 -17.933 1.00 77.25 90 THR A CA 1
ATOM 739 C C . THR A 1 90 ? 21.499 -13.000 -17.009 1.00 77.25 90 THR A C 1
ATOM 741 O O . THR A 1 90 ? 21.883 -13.717 -16.089 1.00 77.25 90 THR A O 1
ATOM 744 N N . ASP A 1 91 ? 21.974 -11.768 -17.209 1.00 80.00 91 ASP A N 1
ATOM 745 C CA . ASP A 1 91 ? 23.039 -11.161 -16.406 1.00 80.00 91 ASP A CA 1
ATOM 746 C C . ASP A 1 91 ? 22.475 -10.513 -15.121 1.00 80.00 91 ASP A C 1
ATOM 748 O O . ASP A 1 91 ? 21.584 -9.658 -15.202 1.00 80.00 91 ASP A O 1
ATOM 752 N N . PRO A 1 92 ? 22.970 -10.891 -13.925 1.00 77.75 92 PRO A N 1
ATOM 753 C CA . PRO A 1 92 ? 22.618 -10.242 -12.666 1.00 77.75 92 PRO A CA 1
ATOM 754 C C . PRO A 1 92 ? 22.884 -8.731 -12.635 1.00 77.75 92 PRO A C 1
ATOM 756 O O . PRO A 1 92 ? 22.079 -8.014 -12.045 1.00 77.75 92 PRO A O 1
ATOM 759 N N . ALA A 1 93 ? 23.937 -8.236 -13.296 1.00 78.44 93 ALA A N 1
ATOM 760 C CA . ALA A 1 93 ? 24.291 -6.813 -13.288 1.00 78.44 93 ALA A CA 1
ATOM 761 C C . ALA A 1 93 ? 23.212 -5.936 -13.948 1.00 78.44 93 ALA A C 1
ATOM 763 O O . ALA A 1 93 ? 22.979 -4.801 -13.537 1.00 78.44 93 ALA A O 1
ATOM 764 N N . MET A 1 94 ? 22.475 -6.486 -14.920 1.00 73.81 94 MET A N 1
ATOM 765 C CA . MET A 1 94 ? 21.364 -5.790 -15.580 1.00 73.81 94 MET A CA 1
ATOM 766 C C . MET A 1 94 ? 20.121 -5.669 -14.685 1.00 73.81 94 MET A C 1
ATOM 768 O O . MET A 1 94 ? 19.224 -4.875 -14.961 1.00 73.81 94 MET A O 1
ATOM 772 N N . ARG A 1 95 ? 20.035 -6.435 -13.588 1.00 76.06 95 ARG A N 1
ATOM 773 C CA . ARG A 1 95 ? 18.892 -6.364 -12.660 1.00 76.06 95 ARG A CA 1
ATOM 774 C C . ARG A 1 95 ? 18.903 -5.080 -11.839 1.00 76.06 95 ARG A C 1
ATOM 776 O O . ARG A 1 95 ? 17.834 -4.626 -11.426 1.00 76.06 95 ARG A O 1
ATOM 783 N N . GLU A 1 96 ? 20.077 -4.493 -11.636 1.00 75.31 96 GLU A N 1
ATOM 784 C CA . GLU A 1 96 ? 20.269 -3.240 -10.901 1.00 75.31 96 GLU A CA 1
ATOM 785 C C . GLU A 1 96 ? 20.082 -2.000 -11.777 1.00 75.31 96 GLU A C 1
ATOM 787 O O . GLU A 1 96 ? 20.068 -0.883 -11.263 1.00 75.31 96 GLU A O 1
ATOM 792 N N . TRP A 1 97 ? 19.865 -2.181 -13.084 1.00 75.06 97 TRP A N 1
ATOM 793 C CA . TRP A 1 97 ? 19.539 -1.079 -13.978 1.00 75.06 97 TRP A CA 1
ATOM 794 C C . TRP A 1 97 ? 18.140 -0.561 -13.642 1.00 75.06 97 TRP A C 1
ATOM 796 O O . TRP A 1 97 ? 17.119 -1.247 -13.771 1.00 75.06 97 TRP A O 1
ATOM 806 N N . ASN A 1 98 ? 18.115 0.658 -13.126 1.00 78.06 98 ASN A N 1
ATOM 807 C CA . ASN A 1 98 ? 16.926 1.427 -12.818 1.00 78.06 98 ASN A CA 1
ATOM 808 C C . ASN A 1 98 ? 17.223 2.898 -13.158 1.00 78.06 98 ASN A C 1
ATOM 810 O O . ASN A 1 98 ? 18.377 3.266 -13.367 1.00 78.06 98 ASN A O 1
ATOM 814 N N . PHE A 1 99 ? 16.182 3.722 -13.256 1.00 76.50 99 PHE A N 1
ATOM 815 C CA . PHE A 1 99 ? 16.337 5.129 -13.626 1.00 76.50 99 PHE A CA 1
ATOM 816 C C . PHE A 1 99 ? 17.074 5.971 -12.567 1.00 76.50 99 PHE A C 1
ATOM 818 O O . PHE A 1 99 ? 17.500 7.078 -12.885 1.00 76.50 99 PHE A O 1
ATOM 825 N N . ASP A 1 100 ? 17.208 5.479 -11.334 1.00 77.62 100 ASP A N 1
ATOM 826 C CA . ASP A 1 100 ? 17.892 6.173 -10.234 1.00 77.62 100 ASP A CA 1
ATOM 827 C C . ASP A 1 100 ? 19.400 5.854 -10.210 1.00 77.62 100 ASP A C 1
ATOM 829 O O . ASP A 1 100 ? 20.213 6.681 -9.814 1.00 77.62 100 ASP A O 1
ATOM 833 N N . ASN A 1 101 ? 19.774 4.671 -10.701 1.00 74.12 101 ASN A N 1
ATOM 834 C CA . ASN A 1 101 ? 21.136 4.179 -10.890 1.00 74.12 101 ASN A CA 1
ATOM 835 C C . ASN A 1 101 ? 21.700 4.551 -12.272 1.00 74.12 101 ASN A C 1
ATOM 837 O O . ASN A 1 101 ? 22.808 4.129 -12.615 1.00 74.12 101 ASN A O 1
ATOM 841 N N . ASP A 1 102 ? 20.947 5.289 -13.093 1.00 73.25 102 ASP A N 1
ATOM 842 C CA . ASP A 1 102 ? 21.451 5.762 -14.376 1.00 73.25 102 ASP A CA 1
ATOM 843 C C . ASP A 1 102 ? 22.527 6.835 -14.167 1.00 73.25 102 ASP A C 1
ATOM 845 O O . ASP A 1 102 ? 22.416 7.723 -13.325 1.00 73.25 102 ASP A O 1
ATOM 849 N N . ASN A 1 103 ? 23.594 6.760 -14.958 1.00 66.81 103 ASN A N 1
ATOM 850 C CA . ASN A 1 103 ? 24.750 7.648 -14.829 1.00 66.81 103 ASN A CA 1
ATOM 851 C C . ASN A 1 103 ? 24.550 9.010 -15.522 1.00 66.81 103 ASN A C 1
ATOM 853 O O . ASN A 1 103 ? 25.497 9.797 -15.589 1.00 66.81 103 ASN A O 1
ATOM 857 N N . GLY A 1 104 ? 23.357 9.268 -16.078 1.00 65.75 104 GLY A N 1
ATOM 858 C CA . GLY A 1 104 ? 22.981 10.529 -16.717 1.00 65.75 104 GLY A CA 1
ATOM 859 C C . GLY A 1 104 ? 23.743 10.840 -18.007 1.00 65.75 104 GLY A C 1
ATOM 860 O O . GLY A 1 104 ? 23.635 11.942 -18.538 1.00 65.75 104 GLY A O 1
ATOM 861 N N . LYS A 1 105 ? 24.527 9.892 -18.542 1.00 67.88 105 LYS A N 1
ATOM 862 C CA . LYS A 1 105 ? 25.314 10.104 -19.771 1.00 67.88 105 LYS A CA 1
ATOM 863 C C . LYS A 1 105 ? 24.454 10.157 -21.031 1.00 67.88 105 LYS A C 1
ATOM 865 O O . LYS A 1 105 ? 24.950 10.560 -22.080 1.00 67.88 105 LYS A O 1
ATOM 870 N N . CYS A 1 106 ? 23.200 9.723 -20.944 1.00 66.06 106 CYS A N 1
ATOM 871 C CA . CYS A 1 106 ? 22.258 9.687 -22.051 1.00 66.06 106 CYS A CA 1
ATOM 872 C C . CYS A 1 106 ? 21.107 10.671 -21.773 1.00 66.06 106 CYS A C 1
ATOM 874 O O . CYS A 1 106 ? 20.172 10.319 -21.055 1.00 66.06 106 CYS A O 1
ATOM 876 N N . PRO A 1 107 ? 21.142 11.896 -22.337 1.00 71.31 107 PRO A N 1
ATOM 877 C CA . PRO A 1 107 ? 20.056 12.875 -22.205 1.00 71.31 107 PRO A CA 1
ATOM 878 C C . PRO A 1 107 ? 18.688 12.332 -22.646 1.00 71.31 107 PRO A C 1
ATOM 880 O O . PRO A 1 107 ? 17.648 12.770 -22.175 1.00 71.31 107 PRO A O 1
ATOM 883 N N . GLN A 1 108 ? 18.675 11.332 -23.531 1.00 71.56 108 GLN A N 1
ATOM 884 C CA . GLN A 1 108 ? 17.465 10.693 -24.042 1.00 71.56 108 GLN A CA 1
ATOM 885 C C . GLN A 1 108 ? 16.735 9.829 -22.996 1.00 71.56 108 GLN A C 1
ATOM 887 O O . GLN A 1 108 ? 15.597 9.421 -23.234 1.00 71.56 108 GLN A O 1
ATOM 892 N N . MET A 1 109 ? 17.359 9.550 -21.845 1.00 75.75 109 MET A N 1
ATOM 893 C CA . MET A 1 109 ? 16.736 8.796 -20.753 1.00 75.75 109 MET A CA 1
ATOM 894 C C . MET A 1 109 ? 15.616 9.565 -20.050 1.00 75.75 109 MET A C 1
ATOM 896 O O . MET A 1 109 ? 14.729 8.935 -19.474 1.00 75.75 109 MET A O 1
ATOM 900 N N . GLU A 1 110 ? 15.604 10.896 -20.147 1.00 77.38 110 GLU A N 1
ATOM 901 C CA . GLU A 1 110 ? 14.516 11.737 -19.638 1.00 77.38 110 GLU A CA 1
ATOM 902 C C . GLU A 1 110 ? 13.188 11.410 -20.340 1.00 77.38 110 GLU A C 1
ATOM 904 O O . GLU A 1 110 ? 12.214 11.055 -19.681 1.00 77.38 110 GLU A O 1
ATOM 909 N N . PHE A 1 111 ? 13.181 11.339 -21.674 1.00 80.44 111 PHE A N 1
ATOM 910 C CA . PHE A 1 111 ? 11.993 10.949 -22.448 1.00 80.44 111 PHE A CA 1
ATOM 911 C C . PHE A 1 111 ? 11.527 9.516 -22.156 1.00 80.44 111 PHE A C 1
ATOM 913 O O . PHE A 1 111 ? 10.334 9.210 -22.194 1.00 80.44 111 PHE A O 1
ATOM 920 N N . ALA A 1 112 ? 12.463 8.611 -21.852 1.00 81.88 112 ALA A N 1
ATOM 921 C CA . ALA A 1 112 ? 12.119 7.255 -21.436 1.00 81.88 112 ALA A CA 1
ATOM 922 C C . ALA A 1 112 ? 11.447 7.233 -20.053 1.00 81.88 112 ALA A C 1
ATOM 924 O O . ALA A 1 112 ? 10.533 6.433 -19.841 1.00 81.88 112 ALA A O 1
ATOM 925 N N . ARG A 1 113 ? 11.863 8.115 -19.133 1.00 82.06 113 ARG A N 1
ATOM 926 C CA . ARG A 1 113 ? 11.229 8.286 -17.820 1.00 82.06 113 ARG A CA 1
ATOM 927 C C . ARG A 1 113 ? 9.804 8.817 -17.974 1.00 82.06 113 ARG A C 1
ATOM 929 O O . ARG A 1 113 ? 8.879 8.168 -17.491 1.00 82.06 113 ARG A O 1
ATOM 936 N N . GLU A 1 114 ? 9.620 9.899 -18.729 1.00 83.50 114 GLU A N 1
ATOM 937 C CA . GLU A 1 114 ? 8.300 10.495 -19.000 1.00 83.50 114 GLU A CA 1
ATOM 938 C C . GLU A 1 114 ? 7.324 9.479 -19.616 1.00 83.50 114 GLU A C 1
ATOM 940 O O . GLU A 1 114 ? 6.173 9.355 -19.191 1.00 83.50 114 GLU A O 1
ATOM 945 N N . TYR A 1 115 ? 7.794 8.677 -20.576 1.00 84.38 115 TYR A N 1
ATOM 946 C CA . TYR A 1 115 ? 6.987 7.627 -21.196 1.00 84.38 115 TYR A CA 1
ATOM 947 C C . TYR A 1 115 ? 6.531 6.551 -20.196 1.00 84.38 115 TYR A C 1
ATOM 949 O O . TYR A 1 115 ? 5.400 6.064 -20.271 1.00 84.38 115 TYR A O 1
ATOM 957 N N . VAL A 1 116 ? 7.398 6.157 -19.255 1.00 84.56 116 VAL A N 1
ATOM 958 C CA . VAL A 1 116 ? 7.060 5.168 -18.219 1.00 84.56 116 VAL A CA 1
ATOM 959 C C . VAL A 1 116 ? 6.095 5.752 -17.187 1.00 84.56 116 VAL A C 1
ATOM 961 O O . VAL A 1 116 ? 5.173 5.049 -16.765 1.00 84.56 116 VAL A O 1
ATOM 964 N N . GLU A 1 117 ? 6.258 7.021 -16.816 1.00 86.12 117 GLU A N 1
ATOM 965 C CA . GLU A 1 117 ? 5.343 7.735 -15.919 1.00 86.12 117 GLU A CA 1
ATOM 966 C C . GLU A 1 117 ? 3.937 7.854 -16.524 1.00 86.12 117 GLU A C 1
ATOM 968 O O . GLU A 1 117 ? 2.939 7.613 -15.843 1.00 86.12 117 GLU A O 1
ATOM 973 N N . GLN A 1 118 ? 3.847 8.109 -17.832 1.00 86.94 118 GLN A N 1
ATOM 974 C CA . GLN A 1 118 ? 2.583 8.220 -18.567 1.00 86.94 118 GLN A CA 1
ATOM 975 C C . GLN A 1 118 ? 2.112 6.900 -19.199 1.00 86.94 118 GLN A C 1
ATOM 977 O O . GLN A 1 118 ? 1.211 6.889 -20.042 1.00 86.94 118 GLN A O 1
ATOM 982 N N . TRP A 1 119 ? 2.664 5.756 -18.783 1.00 83.69 119 TRP A N 1
ATOM 983 C CA . TRP A 1 119 ? 2.415 4.457 -19.421 1.00 83.69 119 TRP A CA 1
ATOM 984 C C . TRP A 1 119 ? 0.928 4.097 -19.565 1.00 83.69 119 TRP A C 1
ATOM 986 O O . TRP A 1 119 ? 0.536 3.486 -20.559 1.00 83.69 119 TRP A O 1
ATOM 996 N N . GLY A 1 120 ? 0.088 4.458 -18.589 1.00 85.62 120 GLY A N 1
ATOM 997 C CA . GLY A 1 120 ? -1.354 4.195 -18.647 1.00 85.62 120 GLY A CA 1
ATOM 998 C C . GLY A 1 120 ? -2.025 4.851 -19.857 1.00 85.62 120 GLY A C 1
ATOM 999 O O . GLY A 1 120 ? -2.795 4.194 -20.557 1.00 85.62 120 GLY A O 1
ATOM 1000 N N . HIS A 1 121 ? -1.665 6.105 -20.128 1.00 84.12 121 HIS A N 1
ATOM 1001 C CA . HIS A 1 121 ? -2.131 6.880 -21.275 1.00 84.12 121 HIS A CA 1
ATOM 1002 C C . HIS A 1 121 ? -1.539 6.337 -22.578 1.00 84.12 121 HIS A C 1
ATOM 1004 O O . HIS A 1 121 ? -2.272 5.952 -23.486 1.00 84.12 121 HIS A O 1
ATOM 1010 N N . MET A 1 122 ? -0.213 6.163 -22.614 1.00 86.19 122 MET A N 1
ATOM 1011 C CA . MET A 1 122 ? 0.508 5.658 -23.788 1.00 86.19 122 MET A CA 1
ATOM 1012 C C . MET A 1 122 ? -0.005 4.287 -24.239 1.00 86.19 122 MET A C 1
ATOM 1014 O O . MET A 1 122 ? -0.172 4.032 -25.428 1.00 86.19 122 MET A O 1
ATOM 1018 N N . LYS A 1 123 ? -0.315 3.395 -23.290 1.00 85.88 123 LYS A N 1
ATOM 1019 C CA . LYS A 1 123 ? -0.878 2.075 -23.586 1.00 85.88 123 LYS A CA 1
ATOM 1020 C C . LYS A 1 123 ? -2.309 2.156 -24.120 1.00 85.88 123 LYS A C 1
ATOM 1022 O O . LYS A 1 123 ? -2.659 1.347 -24.976 1.00 85.88 123 LYS A O 1
ATOM 1027 N N . ALA A 1 124 ? -3.134 3.061 -23.593 1.00 86.75 124 ALA A N 1
ATOM 1028 C CA . ALA A 1 124 ? -4.518 3.230 -24.035 1.00 86.75 124 ALA A CA 1
ATOM 1029 C C . ALA A 1 124 ? -4.586 3.769 -25.471 1.00 86.75 124 ALA A C 1
ATOM 1031 O O . ALA A 1 124 ? -5.368 3.272 -26.275 1.00 86.75 124 ALA A O 1
ATOM 1032 N N . GLU A 1 125 ? -3.704 4.710 -25.801 1.00 87.88 125 GLU A N 1
ATOM 1033 C CA . GLU A 1 125 ? -3.606 5.330 -27.127 1.00 87.88 125 GLU A CA 1
ATOM 1034 C C . GLU A 1 125 ? -2.687 4.567 -28.095 1.00 87.88 125 GLU A C 1
ATOM 1036 O O . GLU A 1 125 ? -2.539 4.939 -29.256 1.00 87.88 125 GLU A O 1
ATOM 1041 N N . ASN A 1 126 ? -2.093 3.458 -27.639 1.00 84.94 126 ASN A N 1
ATOM 1042 C CA . ASN A 1 126 ? -1.189 2.608 -28.416 1.00 84.94 126 ASN A CA 1
ATOM 1043 C C . ASN A 1 126 ? 0.056 3.353 -28.949 1.00 84.94 126 ASN A C 1
ATOM 1045 O O . ASN A 1 126 ? 0.588 3.030 -30.014 1.00 84.94 126 ASN A O 1
ATOM 1049 N N . HIS A 1 127 ? 0.541 4.333 -28.188 1.00 84.62 127 HIS A N 1
ATOM 1050 C CA . HIS A 1 127 ? 1.790 5.033 -28.452 1.00 84.62 127 HIS A CA 1
ATOM 1051 C C . HIS A 1 127 ? 2.990 4.201 -27.989 1.00 84.62 127 HIS A C 1
ATOM 1053 O O . HIS A 1 127 ? 2.990 3.618 -26.905 1.00 84.62 127 HIS A O 1
ATOM 1059 N N . GLY A 1 128 ? 4.024 4.140 -28.831 1.00 82.88 128 GLY A N 1
ATOM 1060 C CA . GLY A 1 128 ? 5.285 3.458 -28.551 1.00 82.88 128 GLY A CA 1
ATOM 1061 C C . GLY A 1 128 ? 6.463 4.425 -28.606 1.00 82.88 128 GLY A C 1
ATOM 1062 O O . GLY A 1 128 ? 6.483 5.324 -29.443 1.00 82.88 128 GLY A O 1
ATOM 1063 N N . LEU A 1 129 ? 7.460 4.215 -27.747 1.00 83.12 129 LEU A N 1
ATOM 1064 C CA . LEU A 1 129 ? 8.711 4.975 -27.765 1.00 83.12 129 LEU A CA 1
ATOM 1065 C C . LEU A 1 129 ? 9.778 4.243 -28.591 1.00 83.12 129 LEU A C 1
ATOM 1067 O O . LEU A 1 129 ? 10.063 3.069 -28.345 1.00 83.12 129 LEU A O 1
ATOM 1071 N N . LEU A 1 130 ? 10.395 4.948 -29.543 1.00 81.00 130 LEU A N 1
ATOM 1072 C CA . LEU A 1 130 ? 11.532 4.463 -30.326 1.00 81.00 130 LEU A CA 1
ATOM 1073 C C . LEU A 1 130 ? 12.760 5.334 -30.050 1.00 81.00 130 LEU A C 1
ATOM 1075 O O . LEU A 1 130 ? 12.758 6.525 -30.346 1.00 81.00 130 LEU A O 1
ATOM 1079 N N . LEU A 1 131 ? 13.825 4.725 -29.527 1.00 76.81 131 LEU A N 1
ATOM 1080 C CA . LEU A 1 131 ? 15.113 5.390 -29.331 1.00 76.81 131 LEU A CA 1
ATOM 1081 C C . LEU A 1 131 ? 16.078 5.031 -30.469 1.00 76.81 131 LEU A C 1
ATOM 1083 O O . LEU A 1 131 ? 16.248 3.862 -30.817 1.00 76.81 131 LEU A O 1
ATOM 1087 N N . TRP A 1 132 ? 16.727 6.043 -31.048 1.00 75.44 132 TRP A N 1
ATOM 1088 C CA . TRP A 1 132 ? 17.600 5.929 -32.225 1.00 75.44 132 TRP A CA 1
ATOM 1089 C C . TRP A 1 132 ? 18.885 6.777 -32.092 1.00 75.44 132 TRP A C 1
ATOM 1091 O O . TRP A 1 132 ? 18.923 7.725 -31.317 1.00 75.44 132 TRP A O 1
ATOM 1101 N N . GLY A 1 133 ? 19.935 6.441 -32.866 1.00 68.62 133 GLY A N 1
ATOM 1102 C CA . GLY A 1 133 ? 21.183 7.237 -33.018 1.00 68.62 133 GLY A CA 1
ATOM 1103 C C . GLY A 1 133 ? 22.479 6.601 -32.479 1.00 68.62 133 GLY A C 1
ATOM 1104 O O . GLY A 1 133 ? 22.484 6.229 -31.332 1.00 68.62 133 GLY A O 1
ATOM 1105 N N . ASN A 1 134 ? 23.540 6.437 -33.288 1.00 63.53 134 ASN A N 1
ATOM 1106 C CA . ASN A 1 134 ? 24.934 5.949 -33.040 1.00 63.53 134 ASN A CA 1
ATOM 1107 C C . ASN A 1 134 ? 25.256 4.811 -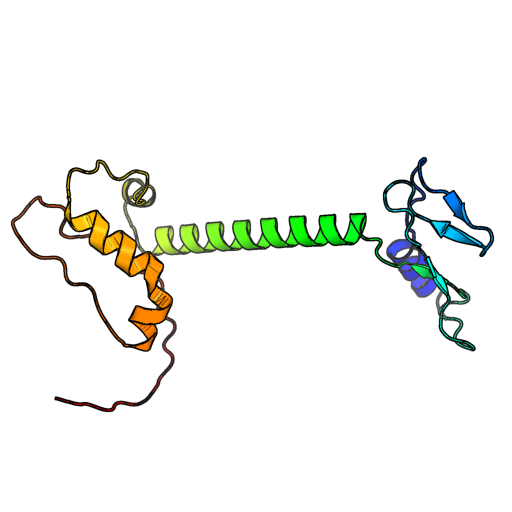32.028 1.00 63.53 134 ASN A C 1
ATOM 1109 O O . ASN A 1 134 ? 24.612 4.605 -31.015 1.00 63.53 134 ASN A O 1
ATOM 1113 N N . VAL A 1 135 ? 26.262 3.980 -32.325 1.00 62.75 135 VAL A N 1
ATOM 1114 C CA . VAL A 1 135 ? 26.650 2.847 -31.454 1.00 62.75 135 VAL A CA 1
ATOM 1115 C C . VAL A 1 135 ? 27.298 3.386 -30.169 1.00 62.75 135 VAL A C 1
ATOM 1117 O O . VAL A 1 135 ? 28.172 4.241 -30.250 1.00 62.75 135 VAL A O 1
ATOM 1120 N N . GLY A 1 136 ? 26.871 2.906 -28.994 1.00 58.72 136 GLY A N 1
ATOM 1121 C CA . GLY A 1 136 ? 27.429 3.310 -27.691 1.00 58.72 136 GLY A CA 1
ATOM 1122 C C . GLY A 1 136 ? 26.636 4.367 -26.904 1.00 58.72 136 GLY A C 1
ATOM 1123 O O . GLY A 1 136 ? 27.015 4.688 -25.786 1.00 58.72 136 GLY A O 1
ATOM 1124 N N . THR A 1 137 ? 25.512 4.863 -27.427 1.00 59.16 137 THR A N 1
ATOM 1125 C CA . THR A 1 137 ? 24.638 5.874 -26.779 1.00 59.16 137 THR A CA 1
ATOM 1126 C C . THR A 1 137 ? 23.528 5.284 -25.895 1.00 59.16 137 THR A C 1
ATOM 1128 O O . THR A 1 137 ? 22.599 5.988 -25.517 1.00 59.16 137 THR A O 1
ATOM 1131 N N . GLY A 1 138 ? 23.585 3.989 -25.559 1.00 55.88 138 GLY A N 1
ATOM 1132 C CA . GLY A 1 138 ? 22.590 3.369 -24.670 1.00 55.88 138 GLY A CA 1
ATOM 1133 C C . GLY A 1 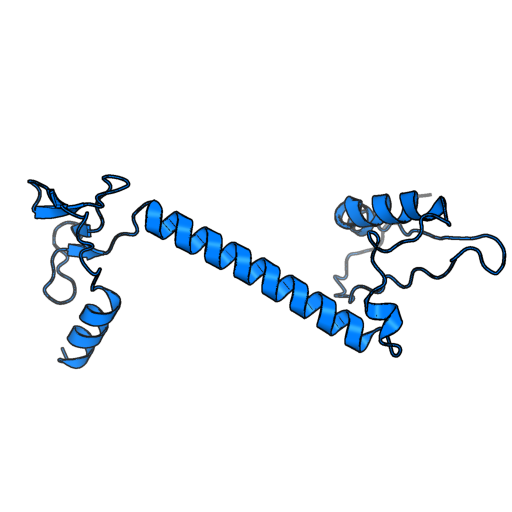138 ? 21.231 3.062 -25.318 1.00 55.88 138 GLY A C 1
ATOM 1134 O O . GLY A 1 138 ? 20.242 2.918 -24.614 1.00 55.88 138 GLY A O 1
ATOM 1135 N N . LYS A 1 139 ? 21.168 2.901 -26.652 1.00 57.84 139 LYS A N 1
ATOM 1136 C CA . LYS A 1 139 ? 19.942 2.576 -27.428 1.00 57.84 139 LYS A CA 1
ATOM 1137 C C . LYS A 1 139 ? 19.105 1.392 -26.935 1.00 57.84 139 LYS A C 1
ATOM 1139 O O . LYS A 1 139 ? 17.982 1.230 -27.404 1.00 57.84 139 LYS A O 1
ATOM 1144 N N . VAL A 1 140 ? 19.654 0.525 -26.087 1.00 50.59 140 VAL A N 1
ATOM 1145 C CA . VAL A 1 140 ? 18.944 -0.644 -25.561 1.00 50.59 140 VAL A CA 1
ATOM 1146 C C . VAL A 1 140 ? 18.523 -0.380 -24.113 1.00 50.59 140 VAL A C 1
ATOM 1148 O O . VAL A 1 140 ? 19.162 -0.893 -23.197 1.00 50.59 140 VAL A O 1
ATOM 1151 N N . PRO A 1 141 ? 17.445 0.380 -23.857 1.00 48.81 141 PRO A N 1
ATOM 1152 C CA . PRO A 1 141 ? 16.735 0.253 -22.602 1.00 48.81 141 PRO A CA 1
ATOM 1153 C C . PRO A 1 141 ? 15.784 -0.936 -22.736 1.00 48.81 141 PRO A C 1
ATOM 1155 O O . PRO A 1 141 ? 14.723 -0.852 -23.357 1.00 48.81 141 PRO A O 1
ATOM 1158 N N . ASP A 1 142 ? 16.176 -2.084 -22.190 1.00 43.72 142 ASP A N 1
ATOM 1159 C CA . ASP A 1 142 ? 15.321 -3.271 -22.178 1.00 43.72 142 ASP A CA 1
ATOM 1160 C C . ASP A 1 142 ? 14.258 -3.158 -21.070 1.00 43.72 142 ASP A C 1
ATOM 1162 O O . ASP A 1 142 ? 14.356 -3.747 -19.998 1.00 43.72 142 ASP A O 1
ATOM 1166 N N . PHE A 1 143 ? 13.208 -2.374 -21.321 1.00 45.50 143 PHE A N 1
ATOM 1167 C CA . PHE A 1 143 ? 12.008 -2.332 -20.478 1.00 45.50 143 PHE A CA 1
ATOM 1168 C C . PHE A 1 143 ? 10.942 -3.313 -20.989 1.00 45.50 143 PHE A C 1
ATOM 1170 O O . PHE A 1 143 ? 9.858 -2.926 -21.430 1.00 45.50 143 PHE A O 1
ATOM 1177 N N . ARG A 1 144 ? 11.196 -4.624 -20.909 1.00 42.12 144 ARG A N 1
ATOM 1178 C CA . ARG A 1 144 ? 10.145 -5.639 -21.117 1.00 42.12 144 ARG A CA 1
ATOM 1179 C C . ARG A 1 144 ? 9.335 -5.871 -19.837 1.00 42.12 144 ARG A C 1
ATOM 1181 O O . ARG A 1 144 ? 9.631 -6.771 -19.055 1.00 42.12 144 ARG A O 1
ATOM 1188 N N . ARG A 1 145 ? 8.240 -5.124 -19.641 1.00 45.53 145 ARG A N 1
ATOM 1189 C CA . ARG A 1 145 ? 7.175 -5.534 -18.699 1.00 45.53 145 ARG A CA 1
ATOM 1190 C C . ARG A 1 145 ? 6.243 -6.564 -19.355 1.00 45.53 145 ARG A C 1
ATOM 1192 O O . ARG A 1 145 ? 5.852 -6.430 -20.514 1.00 45.53 145 ARG A O 1
ATOM 1199 N N . GLY A 1 146 ? 5.910 -7.619 -18.607 1.00 39.22 146 GLY A N 1
ATOM 1200 C CA . GLY A 1 146 ? 5.136 -8.775 -19.069 1.00 39.22 146 GLY A CA 1
ATOM 1201 C C . GLY A 1 146 ? 3.785 -8.405 -19.693 1.00 39.22 146 GLY A C 1
ATOM 1202 O O . GLY A 1 146 ? 2.948 -7.749 -19.074 1.00 39.22 146 GLY A O 1
ATOM 1203 N N . LYS A 1 147 ? 3.559 -8.857 -20.932 1.00 40.53 147 LYS A N 1
ATOM 1204 C CA . LYS A 1 147 ? 2.301 -8.684 -21.669 1.00 40.53 147 LYS A CA 1
ATOM 1205 C C . LYS A 1 147 ? 1.199 -9.557 -21.053 1.00 40.53 147 LYS A C 1
ATOM 1207 O O . LYS A 1 147 ? 1.281 -10.778 -21.123 1.00 40.53 147 LYS A O 1
ATOM 1212 N N . ARG A 1 148 ? 0.109 -8.949 -20.571 1.00 33.88 148 ARG A N 1
ATOM 1213 C CA . ARG A 1 148 ? -1.233 -9.548 -20.686 1.00 33.88 148 ARG A CA 1
ATOM 1214 C C . ARG A 1 148 ? -1.946 -8.853 -21.845 1.00 33.88 148 ARG A C 1
ATOM 1216 O O . ARG A 1 148 ? -2.167 -7.644 -21.793 1.00 33.88 148 ARG A O 1
ATOM 1223 N N . ARG A 1 149 ? -2.221 -9.615 -22.912 1.00 31.83 149 ARG A N 1
ATOM 1224 C CA . ARG A 1 149 ? -3.058 -9.195 -24.046 1.00 31.83 149 ARG A CA 1
ATOM 1225 C C . ARG A 1 149 ? -4.470 -8.951 -23.525 1.00 31.83 149 ARG A C 1
ATOM 1227 O O . ARG A 1 149 ? -5.078 -9.874 -22.997 1.00 31.83 149 ARG A O 1
ATOM 1234 N N . VAL A 1 150 ? -4.987 -7.749 -23.731 1.00 37.09 150 VAL A N 1
ATOM 1235 C CA . VAL A 1 150 ? -6.429 -7.530 -23.835 1.00 37.09 150 VAL A CA 1
ATOM 1236 C C . VAL A 1 150 ? -6.662 -7.210 -25.305 1.00 37.09 150 VAL A C 1
ATOM 1238 O O . VAL A 1 150 ? -6.095 -6.255 -25.830 1.00 37.09 150 VAL A O 1
ATOM 1241 N N . GLN A 1 151 ? -7.364 -8.108 -25.992 1.00 36.75 151 GLN A N 1
ATOM 1242 C CA . GLN A 1 151 ? -7.818 -7.909 -27.364 1.00 36.75 151 GLN A CA 1
ATOM 1243 C C . GLN A 1 151 ? -8.861 -6.790 -27.361 1.00 36.75 151 GLN A C 1
ATOM 1245 O O . GLN A 1 151 ? -9.868 -6.892 -26.670 1.00 36.75 151 GLN A O 1
ATOM 1250 N N . GLY A 1 152 ? -8.600 -5.736 -28.127 1.00 32.31 152 GLY A N 1
ATOM 1251 C CA . GLY A 1 152 ? -9.518 -4.634 -28.384 1.00 32.31 152 GLY A CA 1
ATOM 1252 C C . GLY A 1 152 ? -9.285 -4.144 -29.806 1.00 32.31 152 GLY A C 1
ATOM 1253 O O . GLY A 1 152 ? -8.148 -4.099 -30.268 1.00 32.31 152 GLY A O 1
ATOM 1254 N N . SER A 1 153 ? -10.377 -3.930 -30.520 1.00 33.94 153 SER A N 1
ATOM 1255 C CA . SER A 1 153 ? -10.513 -3.812 -31.968 1.00 33.94 153 SER A CA 1
ATOM 1256 C C . SER A 1 153 ? -9.805 -2.607 -32.591 1.00 33.94 153 SER A C 1
ATOM 1258 O O . SER A 1 153 ? -9.645 -1.559 -31.980 1.00 33.94 153 SER A O 1
ATOM 1260 N N . LYS A 1 154 ? -9.400 -2.804 -33.850 1.00 38.59 154 LYS A N 1
ATOM 1261 C CA . LYS A 1 154 ? -8.802 -1.817 -34.753 1.00 38.59 154 LYS A CA 1
ATOM 1262 C C . LYS A 1 154 ? -9.788 -0.693 -35.074 1.00 38.59 154 LYS A C 1
ATOM 1264 O O . LYS A 1 154 ? -10.901 -1.006 -35.479 1.00 38.59 154 LYS A O 1
ATOM 1269 N N . GLU A 1 155 ? -9.306 0.545 -35.108 1.00 30.58 155 GLU A N 1
ATOM 1270 C CA . GLU A 1 155 ? -9.783 1.536 -36.074 1.00 30.58 155 GLU A CA 1
ATOM 1271 C C . GLU A 1 155 ? -8.623 2.467 -36.462 1.00 30.58 155 GLU A C 1
ATOM 1273 O O . GLU A 1 155 ? -7.926 3.005 -35.607 1.00 30.58 155 GLU A O 1
ATOM 1278 N N . GLN A 1 156 ? -8.336 2.529 -37.765 1.00 35.97 156 GLN A N 1
ATOM 1279 C CA . GLN A 1 156 ? -7.292 3.357 -38.368 1.00 35.97 156 GLN A CA 1
ATOM 1280 C C . GLN A 1 156 ? -7.872 4.733 -38.668 1.00 35.97 156 GLN A C 1
ATOM 1282 O O . GLN A 1 156 ? -8.886 4.805 -39.360 1.00 35.97 156 GLN A O 1
ATOM 1287 N N . VAL A 1 157 ? -7.182 5.807 -38.286 1.00 29.69 157 VAL A N 1
ATOM 1288 C CA . VAL A 1 157 ? -7.373 7.107 -38.935 1.00 29.69 157 VAL A CA 1
ATOM 1289 C C . VAL A 1 157 ? -6.011 7.726 -39.245 1.00 29.69 157 VAL A C 1
ATOM 1291 O O . VAL A 1 157 ? -5.117 7.725 -38.406 1.00 29.69 157 VAL A O 1
ATOM 1294 N N . ARG A 1 158 ? -5.927 8.130 -40.518 1.00 30.39 158 ARG A N 1
ATOM 1295 C CA . ARG A 1 158 ? -4.903 8.862 -41.281 1.00 30.39 158 ARG A CA 1
ATOM 1296 C C . ARG A 1 158 ? -3.922 9.735 -40.511 1.00 30.39 158 ARG A C 1
ATOM 1298 O O . ARG A 1 158 ? -4.391 10.553 -39.696 1.00 30.39 158 ARG A O 1
#

Secondary structure (DSSP, 8-state):
--HHHHHHHHHHH-----TT-EE-TTS-EE-TTT--BSEEEPSTT--BTTBSEEE---HHHHHHHHHHHHHHHHHHHHHHHHHHHHHH-SSGGGGG--SSS--S--TTHHHHHHHHHTHHHHHHTT-------STTS-------PPP-----------